Protein AF-A0Z1B6-F1 (afdb_monomer)

Mean predicted aligned error: 11.32 Å

Foldseek 3Di:
DFKAFLQRDTDPDDADPADDLVDPPQDDDDPAREHEHEDPDLPDCSLLVSLLVCVVVVNPHAYEYEDDPDLQCQLVSVVSPHGIYDHDPVCNVVHDPCSSPVDPDDPDDDPDPPDPPPPDD

Solvent-accessible surface area (backbone atoms only — not comparable to full-atom values): 7306 Å² total; per-residue (Å²): 114,58,31,27,34,77,85,70,47,78,48,94,72,78,77,55,84,58,33,52,65,88,53,88,75,82,64,81,57,90,93,52,51,54,47,20,29,53,36,93,44,66,81,64,60,55,46,48,54,45,38,34,48,42,47,72,74,65,55,82,54,50,29,32,39,39,44,50,59,51,62,84,40,44,34,53,40,43,71,35,51,35,51,32,38,30,32,46,68,70,51,57,75,68,60,49,76,55,35,53,56,75,67,95,70,73,92,65,78,77,82,65,80,76,73,78,82,76,84,76,132

Secondary structure (DSSP, 8-state):
--EEETTS-EE-PPPPSPBPTT------BTTB-EEEEE-SSTT--HHHHHHHHHHHTT--SEEEEES---GGGHHHHHHHT-SEEE--HHHHHH--HHHHS--S--SS-------------

Structure (mmCIF, N/CA/C/O backbone):
data_AF-A0Z1B6-F1
#
_entry.id   AF-A0Z1B6-F1
#
loop_
_atom_site.group_PDB
_atom_site.id
_atom_site.type_symbol
_atom_site.label_atom_id
_atom_site.label_alt_id
_atom_site.label_comp_id
_atom_site.label_asym_id
_atom_site.label_entity_id
_atom_site.label_seq_id
_atom_site.pdbx_PDB_ins_code
_atom_site.Cartn_x
_atom_site.Cartn_y
_atom_site.Cartn_z
_atom_site.occupancy
_atom_site.B_iso_or_equiv
_atom_site.auth_seq_id
_atom_site.auth_comp_id
_atom_site.auth_asym_id
_atom_site.auth_atom_id
_atom_site.pdbx_PDB_model_num
ATOM 1 N N . MET A 1 1 ? 1.959 -4.709 -16.185 1.00 71.12 1 MET A N 1
ATOM 2 C CA . MET A 1 1 ? 2.433 -4.790 -14.794 1.00 71.12 1 MET A CA 1
ATOM 3 C C . MET A 1 1 ? 1.378 -5.551 -14.013 1.00 71.12 1 MET A C 1
ATOM 5 O O . MET A 1 1 ? 0.222 -5.142 -14.069 1.00 71.12 1 MET A O 1
ATOM 9 N N . PRO A 1 2 ? 1.691 -6.741 -13.479 1.00 78.31 2 PRO A N 1
ATOM 10 C CA . PRO A 1 2 ? 0.716 -7.546 -12.755 1.00 78.31 2 PRO A CA 1
ATOM 11 C C . PRO A 1 2 ? 0.403 -6.931 -11.387 1.00 78.31 2 PRO A C 1
ATOM 13 O O . PRO A 1 2 ? 1.296 -6.503 -10.660 1.00 78.31 2 PRO A O 1
ATOM 16 N N . LEU A 1 3 ? -0.879 -6.934 -11.034 1.00 81.94 3 LEU A N 1
ATOM 17 C CA . LEU A 1 3 ? -1.373 -6.592 -9.706 1.00 81.94 3 LEU A CA 1
ATOM 18 C C . LEU A 1 3 ? -1.516 -7.870 -8.889 1.00 81.94 3 LEU A C 1
ATOM 20 O O . LEU A 1 3 ? -2.170 -8.809 -9.343 1.00 81.94 3 LEU A O 1
ATOM 24 N N . ILE A 1 4 ? -0.931 -7.910 -7.698 1.00 84.75 4 ILE A N 1
ATOM 25 C CA . ILE A 1 4 ? -0.970 -9.077 -6.817 1.00 84.75 4 ILE A CA 1
ATOM 26 C C . ILE A 1 4 ? -1.719 -8.787 -5.526 1.00 84.75 4 ILE A C 1
ATOM 28 O O . ILE A 1 4 ? -1.669 -7.677 -5.000 1.00 84.75 4 ILE A O 1
ATOM 32 N N . ASN A 1 5 ? -2.380 -9.805 -4.988 1.00 85.06 5 ASN A N 1
ATOM 33 C CA . ASN A 1 5 ? -2.932 -9.757 -3.639 1.00 85.06 5 ASN A CA 1
ATOM 34 C C . ASN A 1 5 ? -1.934 -10.290 -2.593 1.00 85.06 5 ASN A C 1
ATOM 36 O O . ASN A 1 5 ? -0.850 -10.779 -2.924 1.00 85.06 5 ASN A O 1
ATOM 40 N N . SER A 1 6 ? -2.331 -10.257 -1.320 1.00 78.44 6 SER A N 1
ATOM 41 C CA . SER A 1 6 ? -1.533 -10.761 -0.189 1.00 78.44 6 SER A CA 1
ATOM 42 C C . SER A 1 6 ? -1.188 -12.255 -0.262 1.00 78.44 6 SER A C 1
ATOM 44 O O . SER A 1 6 ? -0.283 -12.715 0.431 1.00 78.44 6 SER A O 1
ATOM 46 N N . GLN A 1 7 ? -1.874 -13.020 -1.115 1.00 74.88 7 GLN A N 1
ATOM 47 C CA . GLN A 1 7 ? -1.604 -14.437 -1.367 1.00 74.88 7 GLN A CA 1
ATOM 48 C C . GLN A 1 7 ? -0.663 -14.659 -2.564 1.00 74.88 7 GLN A C 1
ATOM 50 O O . GLN A 1 7 ? -0.351 -15.806 -2.883 1.00 74.88 7 GLN A O 1
ATOM 55 N N . GLY A 1 8 ? -0.222 -13.593 -3.242 1.00 72.12 8 GLY A N 1
ATOM 56 C CA . GLY A 1 8 ? 0.595 -13.671 -4.455 1.00 72.12 8 GLY A CA 1
ATOM 57 C C . GLY A 1 8 ? -0.189 -14.053 -5.711 1.00 72.12 8 GLY A C 1
ATOM 58 O O . GLY A 1 8 ? 0.416 -14.364 -6.736 1.00 72.12 8 GLY A O 1
ATOM 59 N N . ALA A 1 9 ? -1.523 -14.051 -5.651 1.00 79.56 9 ALA A N 1
ATOM 60 C CA . ALA A 1 9 ? -2.360 -14.296 -6.816 1.00 79.56 9 ALA A CA 1
ATOM 61 C C . ALA A 1 9 ? -2.509 -13.011 -7.638 1.00 79.56 9 ALA A C 1
ATOM 63 O O . ALA A 1 9 ? -2.753 -11.936 -7.085 1.00 79.56 9 ALA A O 1
ATOM 64 N N . VAL A 1 10 ? -2.382 -13.142 -8.961 1.00 77.81 10 VAL A N 1
ATOM 65 C CA . VAL A 1 10 ? -2.592 -12.033 -9.895 1.00 77.81 10 VAL A CA 1
ATOM 66 C C . VAL A 1 10 ? -4.080 -11.723 -9.981 1.00 77.81 10 VAL A C 1
ATOM 68 O O . VAL A 1 10 ? -4.898 -12.607 -10.244 1.00 77.81 10 VAL A O 1
ATOM 71 N N . THR A 1 11 ? -4.419 -10.456 -9.800 1.00 75.62 11 THR A N 1
ATOM 72 C CA . THR A 1 11 ? -5.786 -9.955 -9.822 1.00 75.62 11 THR A CA 1
ATOM 73 C C . THR A 1 11 ? -6.001 -9.075 -11.052 1.00 75.62 11 THR A C 1
ATOM 75 O O . THR A 1 11 ? -5.206 -8.190 -11.348 1.00 75.62 11 THR A O 1
ATOM 78 N N . ALA A 1 12 ? -7.110 -9.296 -11.764 1.00 63.59 12 ALA A N 1
ATOM 79 C CA . ALA A 1 12 ? -7.487 -8.550 -12.969 1.00 63.59 12 ALA A CA 1
ATOM 80 C C . ALA A 1 12 ? -8.216 -7.222 -12.668 1.00 63.59 12 ALA A C 1
ATOM 82 O O . ALA A 1 12 ? -9.065 -6.789 -13.447 1.00 63.59 12 ALA A O 1
ATOM 83 N N . LEU A 1 13 ? -7.940 -6.596 -11.522 1.00 66.25 13 LEU A N 1
ATOM 84 C CA . LEU A 1 13 ? -8.517 -5.293 -11.195 1.00 66.25 13 LEU A CA 1
ATOM 85 C C . LEU A 1 13 ? -7.816 -4.217 -12.021 1.00 66.25 13 LEU A C 1
ATOM 87 O O . LEU A 1 13 ? -6.595 -4.199 -12.099 1.00 66.25 13 LEU A O 1
ATOM 91 N N . SER A 1 14 ? -8.577 -3.308 -12.623 1.00 62.56 14 SER A N 1
ATOM 92 C CA . SER A 1 14 ? -8.001 -2.059 -13.117 1.00 62.56 14 SER A CA 1
ATOM 93 C C . SER A 1 14 ? -7.895 -1.087 -11.945 1.00 62.56 14 SER A C 1
ATOM 95 O O . SER A 1 14 ? -8.906 -0.867 -11.272 1.00 62.56 14 SER A O 1
ATOM 97 N N . PRO A 1 15 ? -6.711 -0.511 -11.675 1.00 63.28 15 PRO A N 1
ATOM 98 C CA . PRO A 1 15 ? -6.607 0.524 -10.665 1.00 63.28 15 PRO A CA 1
ATOM 99 C C . PRO A 1 15 ? -7.427 1.741 -11.134 1.00 63.28 15 PRO A C 1
ATOM 101 O O . PRO A 1 15 ? -7.363 2.087 -12.319 1.00 63.28 15 PRO A O 1
ATOM 104 N N . PRO A 1 16 ? -8.225 2.378 -10.255 1.00 65.50 16 PRO A N 1
ATOM 105 C CA . PRO A 1 16 ? -8.771 3.701 -10.543 1.00 65.50 16 PRO A CA 1
ATOM 106 C C . PRO A 1 16 ? -7.625 4.708 -10.718 1.00 65.50 16 PRO A C 1
ATOM 108 O O . PRO A 1 16 ? -6.475 4.392 -10.407 1.00 65.50 16 PRO A O 1
ATOM 111 N N . ASP A 1 17 ? -7.939 5.909 -11.214 1.00 64.25 17 ASP A N 1
ATOM 112 C CA . ASP A 1 17 ? -6.967 7.002 -11.343 1.00 64.25 17 ASP A CA 1
ATOM 113 C C . ASP A 1 17 ? -6.177 7.131 -10.034 1.00 64.25 17 ASP A C 1
ATOM 115 O O . ASP A 1 17 ? -6.764 7.291 -8.959 1.00 64.25 17 ASP A O 1
ATOM 119 N N . ALA A 1 18 ? -4.868 6.882 -10.109 1.00 61.91 18 ALA A N 1
ATOM 120 C CA . ALA A 1 18 ? -4.049 6.742 -8.921 1.00 61.91 18 ALA A CA 1
ATOM 121 C C . ALA A 1 18 ? -3.975 8.097 -8.225 1.00 61.91 18 ALA A C 1
ATOM 123 O O . ALA A 1 18 ? -3.474 9.073 -8.779 1.00 61.91 18 ALA A O 1
ATOM 124 N N . LEU A 1 19 ? -4.494 8.146 -7.006 1.00 62.94 19 LEU A N 1
ATOM 125 C CA . LEU A 1 19 ? -4.521 9.349 -6.206 1.00 62.94 19 LEU A CA 1
ATOM 126 C C . LEU A 1 19 ? -3.115 9.610 -5.680 1.00 62.94 19 LEU A C 1
ATOM 128 O O . LEU A 1 19 ? -2.424 8.710 -5.181 1.00 62.94 19 LEU A O 1
ATOM 132 N N . ASP A 1 20 ? -2.697 10.865 -5.785 1.00 62.31 20 ASP A N 1
ATOM 133 C CA . ASP A 1 20 ? -1.491 11.316 -5.120 1.00 62.31 20 ASP A CA 1
ATOM 134 C C . ASP A 1 20 ? -1.701 11.190 -3.598 1.00 62.31 20 ASP A C 1
ATOM 136 O O . ASP A 1 20 ? -2.699 11.693 -3.080 1.00 62.31 20 ASP A O 1
ATOM 140 N N . PRO A 1 21 ? -0.797 10.540 -2.842 1.00 56.72 21 PRO A N 1
ATOM 141 C CA . PRO A 1 21 ? -0.984 10.315 -1.407 1.00 56.72 21 PRO A CA 1
ATOM 142 C C . PRO A 1 21 ? -1.013 11.613 -0.581 1.00 56.72 21 PRO A C 1
ATOM 144 O O . PRO A 1 21 ? -1.325 11.568 0.611 1.00 56.72 21 PRO A O 1
ATOM 147 N N . THR A 1 22 ? -0.662 12.760 -1.172 1.00 55.06 22 THR A N 1
ATOM 148 C CA . THR A 1 22 ? -0.787 14.086 -0.549 1.00 55.06 22 THR A CA 1
ATOM 149 C C . THR A 1 22 ? -2.132 14.756 -0.826 1.00 55.06 22 THR A C 1
ATOM 151 O O . THR A 1 22 ? -2.479 15.718 -0.138 1.00 55.06 22 THR A O 1
ATOM 154 N N . GLN A 1 23 ? -2.910 14.239 -1.780 1.00 54.69 23 GLN A N 1
ATOM 155 C CA . GLN A 1 23 ? -4.254 14.708 -2.084 1.00 54.69 23 GLN A CA 1
ATOM 156 C C . GLN A 1 23 ? -5.294 13.741 -1.516 1.00 54.69 23 GLN A C 1
ATOM 158 O O . GLN A 1 23 ? -5.369 12.570 -1.866 1.00 54.69 23 GLN A O 1
ATOM 163 N N . SER A 1 24 ? -6.134 14.244 -0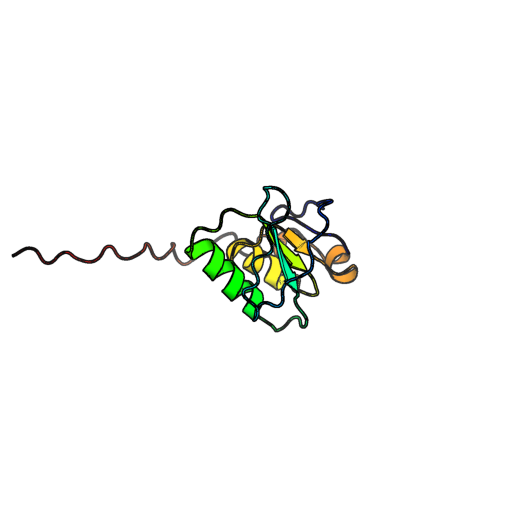.616 1.00 48.34 24 SER A N 1
ATOM 164 C CA . SER A 1 24 ? -7.210 13.476 0.023 1.00 48.34 24 SER A CA 1
ATOM 165 C C . SER A 1 24 ? -8.471 13.364 -0.851 1.00 48.34 24 SER A C 1
ATOM 167 O O . SER A 1 24 ? -9.580 13.268 -0.326 1.00 48.34 24 SER A O 1
ATOM 169 N N . ASP A 1 25 ? -8.326 13.401 -2.177 1.00 48.75 25 ASP A N 1
ATOM 170 C CA . ASP A 1 25 ? -9.447 13.433 -3.118 1.00 48.75 25 ASP A CA 1
ATOM 171 C C . ASP A 1 25 ? -10.101 12.052 -3.241 1.00 48.75 25 ASP A C 1
ATOM 173 O O . ASP A 1 25 ? -9.709 11.180 -4.011 1.00 48.75 25 ASP A O 1
ATOM 177 N N . MET A 1 26 ? -11.128 11.837 -2.425 1.00 51.31 26 MET A N 1
ATOM 178 C CA . MET A 1 26 ? -11.855 10.579 -2.339 1.00 51.31 26 MET A CA 1
ATOM 179 C C . MET A 1 26 ? -12.810 10.437 -3.538 1.00 51.31 26 MET A C 1
ATOM 181 O O . MET A 1 26 ? -13.943 10.920 -3.512 1.00 51.31 26 MET A O 1
ATOM 185 N N . THR A 1 27 ? -12.367 9.773 -4.609 1.00 49.06 27 THR A N 1
ATOM 186 C CA . THR A 1 27 ? -13.213 9.529 -5.791 1.00 49.06 27 THR A CA 1
ATOM 187 C C . THR A 1 27 ? -14.126 8.323 -5.550 1.00 49.06 27 THR A C 1
ATOM 189 O O . THR A 1 27 ? -13.667 7.193 -5.413 1.00 49.06 27 THR A O 1
ATOM 192 N N . SER A 1 28 ? -15.442 8.550 -5.491 1.00 43.53 28 SER A N 1
ATOM 193 C CA . SER A 1 28 ? -16.442 7.476 -5.390 1.00 43.53 28 SER A CA 1
ATOM 194 C C . SER A 1 28 ? -16.844 6.993 -6.786 1.00 43.53 28 SER A C 1
ATOM 196 O O . SER A 1 28 ? -17.513 7.724 -7.515 1.00 43.53 28 SER A O 1
ATOM 198 N N . VAL A 1 29 ? -16.476 5.762 -7.161 1.00 46.28 29 VAL A N 1
ATOM 199 C CA . VAL A 1 29 ? -16.934 5.123 -8.408 1.00 46.28 29 VAL A CA 1
ATOM 200 C C . VAL A 1 29 ? -17.865 3.953 -8.076 1.00 46.28 29 VAL A C 1
ATOM 202 O O . VAL A 1 29 ? -17.428 2.894 -7.647 1.00 46.28 29 VAL A O 1
ATOM 205 N N . GLY A 1 30 ? -19.169 4.141 -8.303 1.00 45.75 30 GLY A N 1
ATOM 206 C CA . GLY A 1 30 ? -20.110 3.036 -8.536 1.00 45.75 30 GLY A CA 1
ATOM 207 C C . GLY A 1 30 ? -20.393 2.062 -7.382 1.00 45.75 30 GLY A C 1
ATOM 208 O O . GLY A 1 30 ? -20.657 0.904 -7.672 1.00 45.75 30 GLY A O 1
ATOM 209 N N . ASP A 1 31 ? -20.398 2.515 -6.122 1.00 50.69 31 ASP A N 1
ATOM 210 C CA . ASP A 1 31 ? -20.709 1.719 -4.905 1.00 50.69 3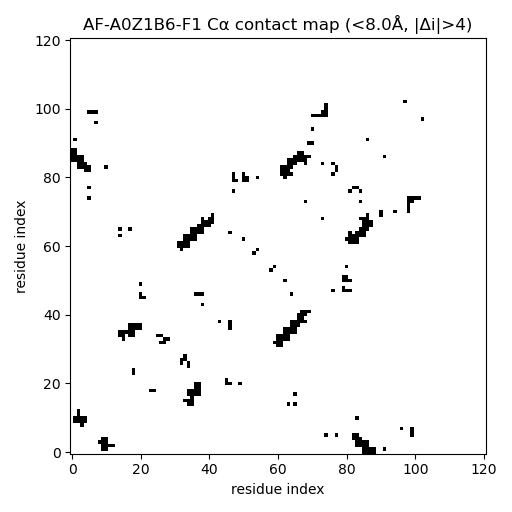1 ASP A CA 1
ATOM 211 C C . ASP A 1 31 ? -19.532 0.899 -4.328 1.00 50.69 31 ASP A C 1
ATOM 213 O O . ASP A 1 31 ? -19.614 0.391 -3.211 1.00 50.69 31 ASP A O 1
ATOM 217 N N . VAL A 1 32 ? -18.388 0.842 -5.021 1.00 55.12 32 VAL A N 1
ATOM 218 C CA . VAL A 1 32 ? -17.154 0.220 -4.511 1.00 55.12 32 VAL A CA 1
ATOM 219 C C . VAL A 1 32 ? -16.119 1.310 -4.251 1.00 55.12 32 VAL A C 1
ATOM 221 O O . VAL A 1 32 ? -15.587 1.918 -5.177 1.00 55.12 32 VAL A O 1
ATOM 224 N N . LEU A 1 33 ? -15.820 1.575 -2.976 1.00 70.88 33 LEU A N 1
ATOM 225 C CA . LEU A 1 33 ? -14.723 2.470 -2.617 1.00 70.88 33 LEU A CA 1
ATOM 226 C C . LEU A 1 33 ? -13.400 1.752 -2.917 1.00 70.88 33 LEU A C 1
ATOM 228 O O . LEU A 1 33 ? -13.016 0.812 -2.223 1.00 70.88 33 LEU A O 1
ATOM 232 N N . MET A 1 34 ? -12.728 2.190 -3.978 1.00 77.31 34 MET A N 1
ATOM 233 C CA . MET A 1 34 ? -11.383 1.771 -4.350 1.00 77.31 34 MET A CA 1
ATOM 234 C C . MET A 1 34 ? -10.476 2.991 -4.372 1.00 77.31 34 MET A C 1
ATOM 236 O O . MET A 1 34 ? -10.812 3.994 -4.998 1.00 77.31 34 MET A O 1
ATOM 240 N N . ILE A 1 35 ? -9.329 2.904 -3.707 1.00 81.88 35 ILE A N 1
ATOM 241 C CA . ILE A 1 35 ? -8.314 3.959 -3.709 1.00 81.88 35 ILE A CA 1
ATOM 242 C C . ILE A 1 35 ? -7.013 3.347 -4.207 1.00 81.88 35 ILE A C 1
ATOM 244 O O . ILE A 1 35 ? -6.490 2.413 -3.599 1.00 81.88 35 ILE A O 1
ATOM 248 N N . ALA A 1 36 ? -6.504 3.878 -5.315 1.00 84.31 36 ALA A N 1
ATOM 249 C CA . ALA A 1 36 ? -5.171 3.572 -5.802 1.00 84.31 36 ALA A CA 1
ATOM 250 C C . ALA A 1 36 ? -4.196 4.649 -5.326 1.00 84.31 36 ALA A C 1
ATOM 252 O O . ALA A 1 36 ? -4.481 5.832 -5.462 1.00 84.31 36 ALA A O 1
ATOM 253 N N . PHE A 1 37 ? -3.053 4.239 -4.790 1.00 84.00 37 PHE A N 1
ATOM 254 C CA . PHE A 1 37 ? -1.953 5.114 -4.411 1.00 84.00 37 PHE A CA 1
ATOM 255 C C . PHE A 1 37 ? -0.786 4.901 -5.367 1.00 84.00 37 PHE A C 1
ATOM 257 O O . PHE A 1 37 ? -0.286 3.780 -5.484 1.00 84.00 37 PHE A O 1
ATOM 264 N N . ALA A 1 38 ? -0.343 5.971 -6.025 1.00 82.69 38 ALA A N 1
ATOM 265 C CA . ALA A 1 38 ? 0.844 5.933 -6.871 1.00 82.69 38 ALA A CA 1
ATOM 266 C C . ALA A 1 38 ? 2.125 6.022 -6.028 1.00 82.69 38 ALA A C 1
ATOM 268 O O . ALA A 1 38 ? 2.291 6.922 -5.203 1.00 82.69 38 ALA A O 1
ATOM 269 N N . PHE A 1 39 ? 3.056 5.106 -6.271 1.00 76.31 39 PHE A N 1
ATOM 270 C CA . PHE A 1 39 ? 4.416 5.137 -5.757 1.00 76.31 39 PHE A CA 1
ATOM 271 C C . PHE A 1 39 ? 5.326 5.708 -6.847 1.00 76.31 39 PHE A C 1
ATOM 273 O O . PHE A 1 39 ? 5.750 4.987 -7.741 1.00 76.31 39 PHE A O 1
ATOM 280 N N . ASP A 1 40 ? 5.636 7.004 -6.792 1.00 71.62 40 ASP A N 1
ATOM 281 C CA . ASP A 1 40 ? 6.546 7.636 -7.767 1.00 71.62 40 ASP A CA 1
ATOM 282 C C . ASP A 1 40 ? 8.006 7.176 -7.580 1.00 71.62 40 ASP A C 1
ATOM 284 O O . ASP A 1 40 ? 8.803 7.123 -8.514 1.00 71.62 40 ASP A O 1
ATOM 288 N N . SER A 1 41 ? 8.367 6.785 -6.355 1.00 66.94 41 SER A N 1
ATOM 289 C CA . SER A 1 41 ? 9.697 6.278 -6.027 1.00 66.94 41 SER A CA 1
ATOM 290 C C . SER A 1 41 ? 9.643 5.171 -4.974 1.00 66.94 41 SER A C 1
ATOM 292 O O . SER A 1 41 ? 8.886 5.282 -4.008 1.00 66.94 41 SER A O 1
ATOM 294 N N . PRO A 1 42 ? 10.533 4.164 -5.058 1.00 58.81 42 PRO A N 1
ATOM 295 C CA . PRO A 1 42 ? 10.569 3.028 -4.133 1.00 58.81 42 PRO A CA 1
ATOM 296 C C . PRO A 1 42 ? 10.923 3.410 -2.692 1.00 58.81 42 PRO A C 1
ATOM 298 O O . PRO A 1 42 ? 10.882 2.570 -1.803 1.00 58.81 42 PRO A O 1
ATOM 301 N N . VAL A 1 43 ? 11.307 4.662 -2.426 1.00 58.41 43 VAL A N 1
ATOM 302 C CA . VAL A 1 43 ? 11.627 5.168 -1.082 1.00 58.41 43 VAL A CA 1
ATOM 303 C C . VAL A 1 43 ? 10.431 5.882 -0.445 1.00 58.41 43 VAL A C 1
ATOM 305 O O . VAL A 1 43 ? 10.437 6.098 0.767 1.00 58.41 43 VAL A O 1
ATOM 308 N N . ASP A 1 44 ? 9.391 6.211 -1.211 1.00 66.38 44 ASP A N 1
ATOM 309 C CA . ASP A 1 44 ? 8.293 7.020 -0.701 1.00 66.38 44 ASP A CA 1
ATOM 310 C C . ASP A 1 44 ? 7.331 6.186 0.163 1.00 66.38 44 ASP A C 1
ATOM 312 O O . ASP A 1 44 ? 6.625 5.291 -0.296 1.00 66.38 44 ASP A O 1
ATOM 316 N N . GLY A 1 45 ? 7.359 6.448 1.471 1.00 71.31 45 GLY A N 1
ATOM 317 C CA . GLY A 1 45 ? 6.542 5.746 2.459 1.00 71.31 45 GLY A CA 1
ATOM 318 C C . GLY A 1 45 ? 5.164 6.372 2.704 1.00 71.31 45 GLY A C 1
ATOM 319 O O . GLY A 1 45 ? 4.444 5.928 3.607 1.00 71.31 45 GLY A O 1
ATOM 320 N N . LYS A 1 46 ? 4.796 7.432 1.971 1.00 77.81 46 LYS A N 1
ATOM 321 C CA . LYS A 1 46 ? 3.591 8.223 2.271 1.00 77.81 46 LYS A CA 1
ATOM 322 C C . LYS A 1 46 ? 2.326 7.423 2.001 1.00 77.81 46 LYS A C 1
ATOM 324 O O . LYS A 1 46 ? 1.422 7.446 2.829 1.00 77.81 46 LYS A O 1
ATOM 329 N N . ALA A 1 47 ? 2.305 6.647 0.920 1.00 82.19 47 ALA A N 1
ATOM 330 C CA . ALA A 1 47 ? 1.185 5.781 0.569 1.00 82.19 47 ALA A CA 1
ATOM 331 C C . ALA A 1 47 ? 0.885 4.728 1.658 1.00 82.19 47 ALA A C 1
ATOM 333 O O . ALA A 1 47 ? -0.278 4.495 1.976 1.00 82.19 47 ALA A O 1
ATOM 334 N N . PHE A 1 48 ? 1.905 4.160 2.320 1.00 82.56 48 PHE A N 1
ATOM 335 C CA . PHE A 1 48 ? 1.695 3.274 3.478 1.00 82.56 48 PHE A CA 1
ATOM 336 C C . PHE A 1 48 ? 1.065 3.992 4.666 1.00 82.56 48 PHE A C 1
ATOM 338 O O . PHE A 1 48 ? 0.165 3.451 5.306 1.00 82.56 48 PHE A O 1
ATOM 345 N N . SER A 1 49 ? 1.518 5.214 4.948 1.00 83.38 49 SER A N 1
ATOM 346 C CA . SER A 1 49 ? 0.964 6.017 6.041 1.00 83.38 49 SER A CA 1
ATOM 347 C C . SER A 1 49 ? -0.483 6.423 5.752 1.00 83.38 49 SER A C 1
ATOM 349 O O . SER A 1 49 ? -1.327 6.339 6.640 1.00 83.38 49 SER A O 1
ATOM 351 N N . ALA A 1 50 ? -0.782 6.801 4.507 1.00 83.25 50 ALA A N 1
ATOM 352 C CA . ALA A 1 50 ? -2.128 7.134 4.056 1.00 83.25 50 ALA A CA 1
ATOM 353 C C . ALA A 1 50 ? -3.068 5.921 4.128 1.00 83.25 50 ALA A C 1
ATOM 355 O 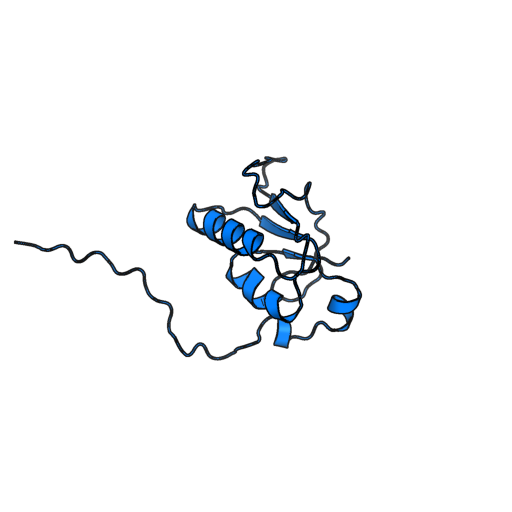O . ALA A 1 50 ? -4.163 6.027 4.675 1.00 83.25 50 ALA A O 1
ATOM 356 N N . ALA A 1 51 ? -2.623 4.749 3.666 1.00 85.25 51 ALA A N 1
ATOM 357 C CA . ALA A 1 51 ? -3.389 3.509 3.761 1.00 85.25 51 ALA A CA 1
ATOM 358 C C . ALA A 1 51 ? -3.689 3.124 5.218 1.00 85.25 51 ALA A C 1
ATOM 360 O O . ALA A 1 51 ? -4.836 2.824 5.555 1.00 85.25 51 ALA A O 1
ATOM 361 N N . ALA A 1 52 ? -2.683 3.191 6.094 1.00 84.94 52 ALA A N 1
ATOM 362 C CA . ALA A 1 52 ? -2.857 2.909 7.515 1.00 84.94 52 ALA A CA 1
ATOM 363 C C . ALA A 1 52 ? -3.829 3.896 8.182 1.00 84.94 52 ALA A C 1
ATOM 365 O O . ALA A 1 52 ? -4.660 3.479 8.989 1.00 84.94 52 ALA A O 1
ATOM 366 N N . LEU A 1 53 ? -3.759 5.184 7.825 1.00 84.12 53 LEU A N 1
ATOM 367 C CA . LEU A 1 53 ? -4.684 6.202 8.319 1.00 84.12 53 LEU A CA 1
ATOM 368 C C . LEU A 1 53 ? -6.117 5.919 7.857 1.00 84.12 53 LEU A C 1
ATOM 370 O O . LEU A 1 53 ? -7.008 5.856 8.696 1.00 84.12 53 LEU A O 1
ATOM 374 N N . LEU A 1 54 ? -6.330 5.641 6.567 1.00 83.62 54 LEU A N 1
ATOM 375 C CA . LEU A 1 54 ? -7.648 5.275 6.038 1.00 83.62 54 LEU A CA 1
ATOM 376 C C . LEU A 1 54 ? -8.229 4.058 6.766 1.00 83.62 54 LEU A C 1
ATOM 378 O O . LEU A 1 54 ? -9.386 4.077 7.188 1.00 83.62 54 LEU A O 1
ATOM 382 N N . ARG A 1 55 ? -7.428 3.005 6.974 1.00 83.94 55 ARG A N 1
ATOM 383 C CA . ARG A 1 55 ? -7.866 1.831 7.746 1.00 83.94 55 ARG A CA 1
ATOM 384 C C . ARG A 1 55 ? -8.197 2.188 9.197 1.00 83.94 55 ARG A C 1
ATOM 386 O O . ARG A 1 55 ? -9.188 1.682 9.719 1.00 83.94 55 ARG A O 1
ATOM 393 N N . ALA A 1 56 ? -7.417 3.063 9.833 1.00 83.19 56 ALA A N 1
ATOM 394 C CA . ALA A 1 56 ? -7.685 3.542 11.190 1.00 83.19 56 ALA A CA 1
ATOM 395 C C . ALA A 1 56 ? -8.973 4.383 11.279 1.00 83.19 56 ALA A C 1
ATOM 397 O O . ALA A 1 56 ? -9.680 4.301 12.283 1.00 83.19 56 ALA A O 1
ATOM 398 N N . GLU A 1 57 ? -9.313 5.127 10.225 1.00 82.62 57 GLU A N 1
ATOM 399 C CA . GLU A 1 57 ? -10.579 5.864 10.099 1.00 82.62 57 GLU A CA 1
ATOM 400 C C . GLU A 1 57 ? -11.781 4.962 9.756 1.00 82.62 57 GLU A C 1
ATOM 402 O O . GLU A 1 57 ? -12.916 5.430 9.691 1.00 82.62 57 GLU A O 1
ATOM 407 N N . GLY A 1 58 ? -11.565 3.651 9.596 1.00 81.62 58 GLY A N 1
ATOM 408 C CA . GLY A 1 58 ? -12.623 2.674 9.336 1.00 81.62 58 GLY A CA 1
ATOM 409 C C . GLY A 1 58 ? -12.931 2.466 7.854 1.00 81.62 58 GLY A C 1
ATOM 410 O O . GLY A 1 58 ? -13.993 1.943 7.515 1.00 81.62 58 GLY A O 1
ATOM 411 N N . TYR A 1 59 ? -12.016 2.845 6.960 1.00 81.62 59 TYR A N 1
ATOM 412 C CA . TYR A 1 59 ? -12.162 2.607 5.530 1.00 81.62 59 TYR A CA 1
ATOM 413 C C . TYR A 1 59 ? -12.160 1.102 5.209 1.00 81.62 59 TYR A C 1
ATOM 415 O O . TYR A 1 59 ? -11.155 0.396 5.349 1.00 81.62 59 TYR A O 1
ATOM 423 N N . GLY A 1 60 ? -13.313 0.611 4.754 1.00 79.75 60 GLY A N 1
ATOM 424 C CA . GLY A 1 60 ? -13.523 -0.782 4.346 1.00 79.75 60 GLY A CA 1
ATOM 425 C C . GLY A 1 60 ? -13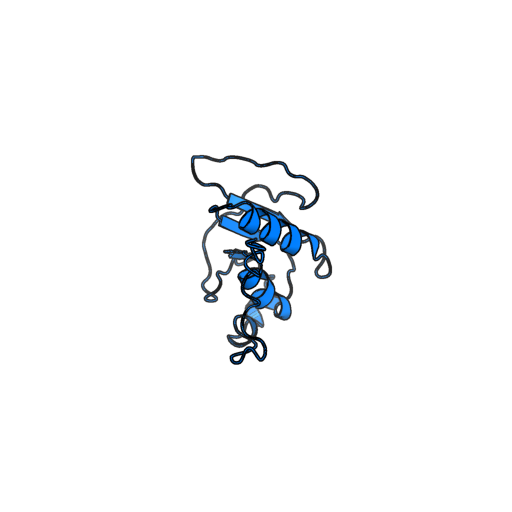.309 -1.049 2.855 1.00 79.75 60 GLY A C 1
ATOM 426 O O . GLY A 1 60 ? -13.493 -2.182 2.423 1.00 79.75 60 GLY A O 1
ATOM 427 N N . GLY A 1 61 ? -12.956 -0.027 2.073 1.00 83.94 61 GLY A N 1
ATOM 428 C CA . GLY A 1 61 ? -12.735 -0.158 0.637 1.00 83.94 61 GLY A CA 1
ATOM 429 C C . GLY A 1 61 ? -11.427 -0.869 0.279 1.00 83.94 61 GLY A C 1
ATOM 430 O O . GLY A 1 61 ? -10.596 -1.180 1.141 1.00 83.94 61 GLY A O 1
ATOM 431 N N . THR A 1 62 ? -11.232 -1.109 -1.014 1.00 85.19 62 THR A N 1
ATOM 432 C CA . THR A 1 62 ? -10.029 -1.767 -1.530 1.00 85.19 62 THR A CA 1
ATOM 433 C C . THR A 1 62 ? -8.925 -0.740 -1.759 1.00 85.19 62 THR A C 1
ATOM 435 O O . THR A 1 62 ? -9.109 0.246 -2.471 1.00 85.19 62 THR A O 1
ATOM 438 N N . LEU A 1 63 ? -7.759 -0.986 -1.165 1.00 87.25 63 LEU A N 1
ATOM 439 C CA . LEU A 1 63 ? -6.575 -0.148 -1.323 1.00 87.25 63 LEU A CA 1
ATOM 440 C C . LEU A 1 63 ? -5.600 -0.811 -2.292 1.00 87.25 63 LEU A C 1
ATOM 442 O O . LEU A 1 63 ? -5.205 -1.961 -2.084 1.00 87.25 63 LEU A O 1
ATOM 446 N N . ILE A 1 64 ? -5.218 -0.081 -3.332 1.00 86.25 64 ILE A N 1
ATOM 447 C CA . ILE A 1 64 ? -4.343 -0.550 -4.403 1.00 86.25 64 ILE A CA 1
ATOM 448 C C . ILE A 1 64 ? -3.064 0.287 -4.371 1.00 86.25 64 ILE A C 1
ATOM 450 O O . ILE A 1 64 ? -3.129 1.509 -4.344 1.00 86.25 64 ILE A O 1
ATOM 454 N N . GLY A 1 65 ? -1.895 -0.341 -4.348 1.00 87.69 65 GLY A N 1
ATOM 455 C CA . GLY A 1 65 ? -0.616 0.344 -4.528 1.00 87.69 65 GLY A CA 1
ATOM 456 C C . GLY A 1 65 ? -0.129 0.162 -5.955 1.00 87.69 65 GLY A C 1
ATOM 457 O O . GLY A 1 65 ? -0.017 -0.974 -6.393 1.00 87.69 65 GLY A O 1
ATOM 458 N N . VAL A 1 66 ? 0.139 1.241 -6.680 1.00 85.75 66 VAL A N 1
ATOM 459 C CA . VAL A 1 66 ? 0.558 1.219 -8.092 1.00 85.75 66 VAL A CA 1
ATOM 460 C C . VAL A 1 66 ? 1.973 1.783 -8.195 1.00 85.75 66 VAL A C 1
ATOM 462 O O . VAL A 1 66 ? 2.245 2.816 -7.591 1.00 85.75 66 VAL A O 1
ATOM 465 N N . GLY A 1 67 ? 2.873 1.144 -8.944 1.00 82.56 67 GLY A N 1
ATOM 466 C CA . GLY A 1 67 ? 4.272 1.568 -9.083 1.00 82.56 67 GLY A CA 1
ATOM 467 C C . GLY A 1 67 ? 5.313 0.677 -8.377 1.00 82.56 67 GLY A C 1
ATOM 468 O O . GLY A 1 67 ? 4.985 -0.389 -7.860 1.00 82.56 67 GLY A O 1
ATOM 469 N N . PRO A 1 68 ? 6.601 1.081 -8.378 1.00 80.62 68 PRO A N 1
ATOM 470 C CA . PRO A 1 68 ? 7.724 0.303 -7.847 1.00 80.62 68 PRO A CA 1
ATOM 471 C C . PRO A 1 68 ? 7.747 0.279 -6.311 1.00 80.62 68 PRO A C 1
ATOM 473 O O . PRO A 1 68 ? 8.468 1.045 -5.670 1.00 80.62 68 PRO A O 1
ATOM 476 N N . VAL A 1 69 ? 6.966 -0.615 -5.707 1.00 79.12 69 VAL A N 1
ATOM 477 C CA . VAL A 1 69 ? 6.884 -0.756 -4.244 1.00 79.12 69 VAL A CA 1
ATOM 478 C C . VAL A 1 69 ? 8.152 -1.385 -3.649 1.00 79.12 69 VAL A C 1
ATOM 480 O O . VAL A 1 69 ? 8.568 -1.000 -2.554 1.00 79.12 69 VAL A O 1
ATOM 483 N N . GLY A 1 70 ? 8.791 -2.322 -4.353 1.00 82.69 70 GLY A N 1
ATOM 484 C CA . GLY A 1 70 ? 9.896 -3.120 -3.825 1.00 82.69 70 GLY A CA 1
ATOM 485 C C . GLY A 1 70 ? 9.409 -4.436 -3.210 1.00 82.69 70 GLY A C 1
ATOM 486 O O . GLY A 1 70 ? 8.624 -4.428 -2.260 1.00 82.69 70 GLY A O 1
ATOM 487 N N . LEU A 1 71 ? 9.947 -5.569 -3.674 1.00 83.31 71 LEU A N 1
ATOM 488 C CA . LEU A 1 71 ? 9.639 -6.921 -3.171 1.00 83.31 71 LEU A CA 1
ATOM 489 C C . LEU A 1 71 ? 9.705 -7.071 -1.643 1.00 83.31 71 LEU A C 1
ATOM 491 O O . LEU A 1 71 ? 8.829 -7.689 -1.042 1.00 83.31 71 LEU A O 1
ATOM 495 N N . ASP A 1 72 ? 10.715 -6.481 -1.005 1.00 82.00 72 ASP A N 1
ATOM 496 C CA . ASP A 1 72 ? 10.904 -6.519 0.454 1.00 82.00 72 ASP A CA 1
ATOM 497 C C . ASP A 1 72 ? 9.767 -5.813 1.221 1.00 82.00 72 ASP A C 1
ATOM 499 O O . ASP A 1 72 ? 9.458 -6.138 2.368 1.00 82.00 72 ASP A O 1
ATOM 503 N N . ARG A 1 73 ? 9.089 -4.865 0.565 1.00 82.31 73 ARG A N 1
ATOM 504 C CA . ARG A 1 73 ? 8.050 -4.024 1.169 1.00 82.31 73 ARG A CA 1
ATOM 505 C C . ARG A 1 73 ? 6.638 -4.533 0.922 1.00 82.31 73 ARG A C 1
ATOM 507 O O . ARG A 1 73 ? 5.710 -3.999 1.527 1.00 82.31 73 ARG A O 1
ATOM 514 N N . LEU A 1 74 ? 6.459 -5.572 0.1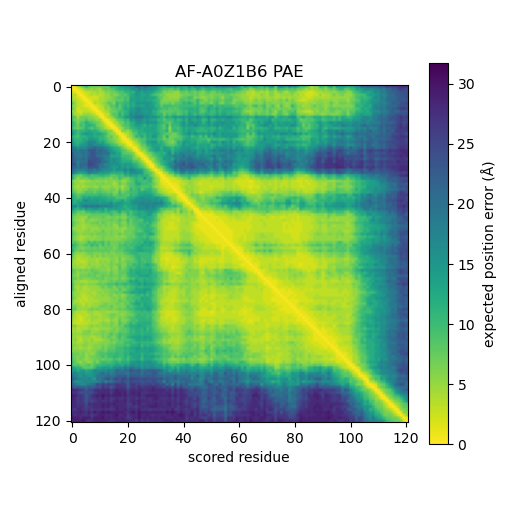07 1.00 84.69 74 LEU A N 1
ATOM 515 C CA . LEU A 1 74 ? 5.145 -6.164 -0.156 1.00 84.69 74 LEU A CA 1
ATOM 516 C C . LEU A 1 74 ? 4.453 -6.592 1.139 1.00 84.69 74 LEU A C 1
ATOM 518 O O . LEU A 1 74 ? 3.334 -6.165 1.420 1.00 84.69 74 LEU A O 1
ATOM 522 N N . ALA A 1 75 ? 5.150 -7.364 1.975 1.00 83.62 75 ALA A N 1
ATOM 523 C CA . ALA A 1 75 ? 4.627 -7.803 3.266 1.00 83.62 75 ALA A CA 1
ATOM 524 C C . ALA A 1 75 ? 4.252 -6.627 4.181 1.00 83.62 75 ALA A C 1
ATOM 526 O O . ALA A 1 75 ? 3.244 -6.675 4.891 1.00 83.62 75 ALA A O 1
ATOM 527 N N . TYR A 1 76 ? 5.043 -5.550 4.152 1.00 84.25 76 TYR A N 1
ATOM 528 C CA . TYR A 1 76 ? 4.731 -4.332 4.894 1.00 84.25 76 TYR A CA 1
ATOM 529 C C . TYR A 1 76 ? 3.484 -3.630 4.341 1.00 84.25 76 TYR A C 1
ATOM 531 O O . TYR A 1 76 ? 2.636 -3.213 5.125 1.00 84.25 76 TYR A O 1
ATOM 539 N N . GLY A 1 77 ? 3.324 -3.559 3.018 1.00 85.19 77 GLY A N 1
ATOM 540 C CA . GLY A 1 77 ? 2.147 -2.981 2.370 1.00 85.19 77 GLY A CA 1
ATOM 541 C C . GLY A 1 77 ? 0.852 -3.691 2.723 1.00 85.19 77 GLY A C 1
ATOM 542 O O . GLY A 1 77 ? -0.100 -3.045 3.169 1.00 85.19 77 GLY A O 1
ATOM 543 N N . PHE A 1 78 ? 0.837 -5.019 2.627 1.00 85.81 78 PHE A N 1
ATOM 544 C CA . PHE A 1 78 ? -0.329 -5.804 3.034 1.00 85.81 78 PHE A CA 1
ATOM 545 C C . PHE A 1 78 ? -0.656 -5.609 4.521 1.00 85.81 78 PHE A C 1
ATOM 547 O O . PHE A 1 78 ? -1.821 -5.481 4.892 1.00 85.81 78 PHE A O 1
ATOM 554 N N . ARG A 1 79 ? 0.366 -5.488 5.380 1.00 83.50 79 ARG A N 1
ATOM 555 C CA . ARG A 1 79 ? 0.177 -5.200 6.809 1.00 83.50 79 ARG A CA 1
ATOM 556 C C . ARG A 1 79 ? -0.319 -3.777 7.085 1.00 83.50 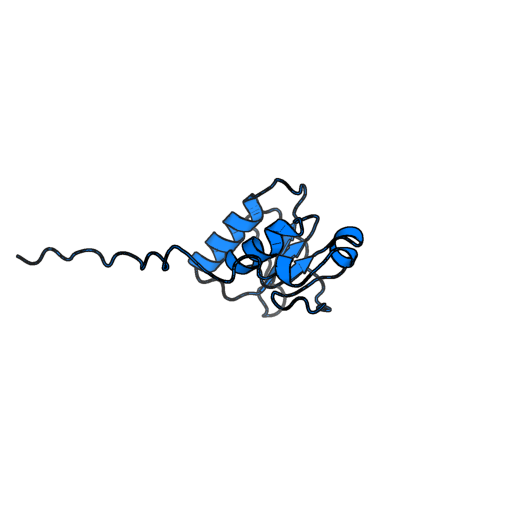79 ARG A C 1
ATOM 558 O O . ARG A 1 79 ? -1.070 -3.580 8.035 1.00 83.50 79 ARG A O 1
ATOM 565 N N . ALA A 1 80 ? 0.098 -2.795 6.289 1.00 85.06 80 ALA A N 1
ATOM 566 C CA . ALA A 1 80 ? -0.365 -1.413 6.400 1.00 85.06 80 ALA A CA 1
ATOM 567 C C . ALA A 1 80 ? -1.844 -1.264 6.008 1.00 85.06 80 ALA A C 1
ATOM 569 O O . ALA A 1 80 ? -2.505 -0.331 6.460 1.00 85.06 80 ALA A O 1
ATOM 570 N N . GLY A 1 81 ? -2.368 -2.196 5.205 1.00 85.25 81 GLY A N 1
ATOM 571 C CA . GLY A 1 81 ? -3.780 -2.255 4.836 1.00 85.25 81 GLY A CA 1
ATOM 572 C C . GLY A 1 81 ? -4.056 -2.269 3.337 1.00 85.25 81 GLY A C 1
ATOM 573 O O . GLY A 1 81 ? -5.231 -2.195 2.963 1.00 85.25 81 GLY A O 1
ATOM 574 N N . PHE A 1 82 ? -3.021 -2.354 2.495 1.00 88.06 82 PHE A N 1
ATOM 575 C CA . PHE A 1 82 ? -3.192 -2.572 1.060 1.00 88.06 82 PHE A CA 1
ATOM 576 C C . PHE A 1 82 ? -3.787 -3.948 0.791 1.00 88.06 82 PHE A C 1
ATOM 578 O O . PHE A 1 82 ? -3.400 -4.935 1.411 1.00 88.06 82 PHE A O 1
ATOM 585 N N . ASP A 1 83 ? -4.725 -4.000 -0.144 1.00 87.88 83 ASP A N 1
ATOM 586 C CA . ASP A 1 83 ? -5.340 -5.246 -0.593 1.00 87.88 83 ASP A CA 1
ATOM 587 C C . ASP A 1 83 ? -4.605 -5.792 -1.826 1.00 87.88 83 ASP A C 1
ATOM 589 O O . ASP A 1 83 ? -4.375 -6.996 -1.955 1.00 87.88 83 ASP A O 1
ATOM 593 N N . VAL A 1 84 ? -4.172 -4.875 -2.698 1.00 88.44 84 VAL A N 1
ATOM 594 C CA . VAL A 1 84 ? -3.517 -5.177 -3.970 1.00 88.44 84 VAL A CA 1
ATOM 595 C C . VAL A 1 84 ? -2.294 -4.285 -4.161 1.00 88.44 84 VAL A C 1
ATOM 597 O O . VAL A 1 84 ? -2.344 -3.093 -3.865 1.00 88.44 84 VAL A O 1
ATOM 600 N N . LEU A 1 85 ? -1.200 -4.845 -4.671 1.00 87.88 85 LEU A N 1
ATOM 601 C CA . LEU A 1 85 ? 0.028 -4.119 -4.995 1.00 87.88 85 LEU A CA 1
ATOM 602 C C . LEU A 1 85 ? 0.468 -4.448 -6.422 1.00 87.88 85 LEU A C 1
ATOM 604 O O . LEU A 1 85 ? 0.448 -5.605 -6.838 1.00 87.88 85 LEU A O 1
ATOM 608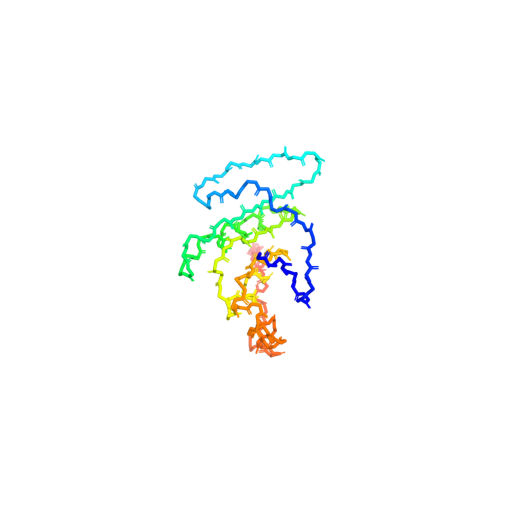 N N . GLU A 1 86 ? 0.849 -3.429 -7.177 1.00 87.06 86 GLU A N 1
ATOM 609 C CA . GLU A 1 86 ? 1.434 -3.565 -8.501 1.00 87.06 86 GLU A CA 1
ATOM 610 C C . GLU A 1 86 ? 2.907 -3.929 -8.375 1.00 87.06 86 GLU A C 1
ATOM 612 O O . GLU A 1 86 ? 3.638 -3.381 -7.550 1.00 87.06 86 GLU A O 1
ATOM 617 N N . LEU A 1 87 ? 3.328 -4.867 -9.213 1.00 84.06 87 LEU A N 1
ATOM 618 C CA . LEU A 1 87 ? 4.720 -5.246 -9.365 1.00 84.06 87 LEU A CA 1
ATOM 619 C C . LEU A 1 87 ? 5.207 -4.860 -10.749 1.00 84.06 87 LEU A C 1
ATOM 621 O O . LEU A 1 87 ? 4.509 -5.020 -11.761 1.00 84.06 87 LEU A O 1
ATOM 625 N N . THR A 1 88 ? 6.455 -4.415 -10.803 1.00 84.00 88 THR A N 1
ATOM 626 C CA . THR A 1 88 ? 7.170 -4.348 -12.075 1.00 84.00 88 THR A CA 1
ATOM 627 C C . THR A 1 88 ? 7.421 -5.762 -12.617 1.00 84.00 88 THR A C 1
ATOM 629 O O . THR A 1 88 ? 7.361 -6.745 -11.881 1.00 84.00 88 THR A O 1
ATOM 632 N N . ASP A 1 89 ? 7.680 -5.892 -13.922 1.00 83.50 89 ASP A N 1
ATOM 633 C CA . ASP A 1 89 ? 7.927 -7.209 -14.534 1.00 83.50 89 ASP A CA 1
ATOM 634 C C . ASP A 1 89 ? 9.149 -7.909 -13.909 1.00 83.50 89 ASP A C 1
ATOM 636 O O . ASP A 1 89 ? 9.109 -9.106 -13.639 1.00 83.50 89 ASP A O 1
ATOM 640 N N . ASP A 1 90 ? 10.192 -7.135 -13.587 1.00 84.62 90 ASP A N 1
ATOM 641 C CA . ASP A 1 90 ? 11.399 -7.623 -12.910 1.00 84.62 90 ASP A CA 1
ATOM 642 C C . ASP A 1 90 ? 11.084 -8.167 -11.510 1.00 84.62 90 ASP A C 1
ATOM 644 O O . ASP A 1 90 ? 11.453 -9.292 -11.168 1.00 84.62 90 ASP A O 1
ATOM 648 N N . GLU A 1 91 ? 10.309 -7.416 -10.725 1.00 83.44 91 GLU A N 1
ATOM 649 C CA . GLU A 1 91 ? 9.896 -7.860 -9.397 1.00 83.44 91 GLU A CA 1
ATOM 650 C C . GLU A 1 91 ? 8.982 -9.082 -9.461 1.00 83.44 91 GLU A C 1
ATOM 652 O O . GLU A 1 91 ? 9.125 -9.994 -8.654 1.00 83.44 91 GLU A O 1
ATOM 657 N N . TRP A 1 92 ? 8.072 -9.148 -10.434 1.00 84.75 92 TRP A N 1
ATOM 658 C CA . TRP A 1 92 ? 7.223 -10.321 -10.628 1.00 84.75 92 TRP A CA 1
ATOM 659 C C . TRP A 1 92 ? 8.048 -11.583 -10.908 1.00 84.75 92 TRP A C 1
ATOM 661 O O . TRP A 1 92 ? 7.769 -12.636 -10.334 1.00 84.75 92 TRP A O 1
ATOM 671 N N . GLN A 1 93 ? 9.096 -11.483 -11.729 1.00 84.94 93 GLN A N 1
ATOM 672 C CA . GLN A 1 93 ? 9.997 -12.607 -12.005 1.00 84.94 93 GLN A CA 1
ATOM 673 C C . GLN A 1 93 ? 10.817 -13.032 -10.778 1.00 84.94 93 GLN A C 1
ATOM 675 O O . GLN A 1 93 ? 11.167 -14.205 -10.642 1.00 84.94 93 GLN A O 1
ATOM 680 N N . GLN A 1 94 ? 11.116 -12.093 -9.881 1.00 85.25 94 GLN A N 1
ATOM 681 C CA . GLN A 1 94 ? 11.858 -12.334 -8.643 1.00 85.25 94 GLN A CA 1
ATOM 682 C C . GLN A 1 94 ? 10.952 -12.638 -7.437 1.00 85.25 94 GLN A C 1
ATOM 684 O O . GLN A 1 94 ? 11.455 -12.941 -6.347 1.00 85.25 94 GLN A O 1
ATOM 689 N N . LEU A 1 95 ? 9.625 -12.573 -7.605 1.00 83.75 95 LEU A N 1
ATOM 690 C CA . LEU A 1 95 ? 8.661 -12.807 -6.540 1.00 83.75 95 LEU A CA 1
ATOM 691 C C . LEU A 1 95 ? 8.818 -14.233 -6.008 1.00 83.75 95 LEU A C 1
ATOM 693 O O . LEU A 1 95 ? 8.844 -15.221 -6.736 1.00 83.75 95 LEU A O 1
ATOM 697 N N . GLN A 1 96 ? 8.892 -14.333 -4.689 1.00 83.81 96 GLN A N 1
ATOM 698 C CA . GLN A 1 96 ? 9.065 -15.583 -3.970 1.00 83.81 96 GLN A CA 1
ATOM 699 C C . GLN A 1 96 ? 8.133 -15.555 -2.762 1.00 83.81 96 GLN A C 1
ATOM 701 O O . GLN A 1 96 ? 7.841 -14.476 -2.240 1.00 83.81 96 GLN A O 1
ATOM 706 N N . PRO A 1 97 ? 7.681 -16.717 -2.267 1.00 79.50 97 PRO A N 1
ATOM 707 C CA . PRO A 1 97 ? 6.749 -16.777 -1.142 1.00 79.50 97 PRO A CA 1
ATOM 708 C C . PRO A 1 97 ? 7.281 -16.090 0.128 1.00 79.50 97 PRO A C 1
ATOM 710 O O . PRO A 1 97 ? 6.500 -15.554 0.911 1.00 79.50 97 PRO A O 1
ATOM 713 N N . HIS A 1 98 ? 8.605 -16.025 0.313 1.00 80.56 98 HIS A N 1
ATOM 714 C CA . HIS A 1 98 ? 9.213 -15.316 1.441 1.00 80.56 98 HIS A CA 1
ATOM 715 C C . HIS A 1 98 ? 9.067 -13.785 1.361 1.00 80.56 98 HIS A C 1
ATOM 717 O O . HIS A 1 98 ? 9.159 -13.126 2.388 1.00 80.56 98 HIS A O 1
ATOM 723 N N . HIS A 1 99 ? 8.822 -13.201 0.183 1.00 80.81 99 HIS A N 1
ATOM 724 C CA . HIS A 1 99 ? 8.573 -11.759 0.042 1.00 80.81 99 HIS A CA 1
ATOM 725 C C . HIS A 1 99 ? 7.186 -11.355 0.569 1.00 80.81 99 HIS A C 1
ATOM 727 O O . HIS A 1 99 ? 6.998 -10.242 1.052 1.00 80.81 99 HIS A O 1
ATOM 733 N N . LEU A 1 100 ? 6.215 -12.273 0.516 1.00 77.69 100 LEU A N 1
ATOM 734 C CA . LEU A 1 100 ? 4.851 -12.046 1.007 1.00 77.69 100 LEU A CA 1
ATOM 735 C C . LEU A 1 100 ? 4.732 -12.295 2.513 1.00 77.69 100 LEU A C 1
ATOM 737 O O . LEU A 1 100 ? 3.923 -11.665 3.188 1.00 77.69 100 LEU A O 1
ATOM 741 N N . SER A 1 101 ? 5.554 -13.202 3.044 1.00 73.06 101 SER A N 1
ATOM 742 C CA . SER A 1 101 ? 5.549 -13.569 4.459 1.00 73.06 101 SER A CA 1
ATOM 743 C C . SER A 1 101 ? 6.982 -13.768 4.984 1.00 73.06 101 SER A C 1
ATOM 745 O O . SER A 1 101 ? 7.389 -14.902 5.247 1.00 73.06 101 SER A O 1
ATOM 747 N N . PRO A 1 102 ? 7.768 -12.683 5.143 1.00 62.25 102 PRO A N 1
ATOM 748 C CA . PRO A 1 102 ? 9.198 -12.757 5.459 1.00 62.25 102 PRO A CA 1
ATOM 749 C C . PRO A 1 102 ? 9.500 -13.261 6.872 1.00 62.25 102 PRO A C 1
ATOM 751 O O . PRO A 1 102 ? 10.572 -13.815 7.107 1.00 62.25 102 PRO A O 1
ATOM 754 N N . PHE A 1 103 ? 8.567 -13.114 7.818 1.00 61.50 103 PHE A N 1
ATOM 755 C CA . PHE A 1 103 ? 8.782 -13.498 9.213 1.00 61.50 103 PHE A CA 1
ATOM 756 C C . PHE A 1 103 ? 7.635 -14.372 9.736 1.00 61.50 103 PHE A C 1
ATOM 758 O O . PHE A 1 103 ? 6.535 -13.866 9.938 1.00 61.50 103 PHE A O 1
ATOM 765 N N . PRO A 1 104 ? 7.873 -15.667 10.017 1.00 56.84 104 PRO A N 1
ATOM 766 C CA . PRO A 1 104 ? 6.875 -16.539 10.642 1.00 56.84 104 PRO A CA 1
ATOM 767 C C . PRO A 1 104 ? 6.719 -16.298 12.155 1.00 56.84 104 PRO A C 1
ATOM 769 O O . PRO A 1 104 ? 5.743 -16.742 12.755 1.00 56.84 104 PRO A O 1
ATOM 772 N N . HIS A 1 105 ? 7.667 -15.596 12.787 1.00 53.44 105 HIS A N 1
ATOM 773 C CA . HIS A 1 105 ? 7.677 -15.341 14.226 1.00 53.44 105 HIS A CA 1
ATOM 774 C C . HIS A 1 105 ? 7.698 -13.840 14.520 1.00 53.44 105 HIS A C 1
ATOM 776 O O . HIS A 1 105 ? 8.692 -13.156 14.281 1.00 53.44 105 HIS A O 1
ATOM 782 N N . HIS A 1 106 ? 6.610 -13.335 15.099 1.00 54.09 106 HIS A N 1
ATOM 783 C CA . HIS A 1 106 ? 6.570 -11.996 15.673 1.00 54.09 106 HIS A CA 1
ATOM 784 C C . HIS A 1 106 ? 7.123 -12.042 17.101 1.00 54.09 106 HIS A C 1
ATOM 786 O O . HIS A 1 106 ? 6.502 -12.609 17.996 1.00 54.09 106 HIS A O 1
ATOM 792 N N . TYR A 1 107 ? 8.296 -11.439 17.322 1.00 56.31 107 TYR A N 1
ATOM 793 C CA . TYR A 1 107 ? 8.902 -11.346 18.659 1.00 56.31 107 TYR A CA 1
ATOM 794 C C . TYR A 1 107 ? 8.106 -10.431 19.609 1.00 56.31 107 TYR A C 1
ATOM 796 O O . TYR A 1 107 ? 8.216 -10.550 20.826 1.00 56.31 107 TYR A O 1
ATOM 804 N N . GLN A 1 108 ? 7.271 -9.537 19.069 1.00 56.06 108 GLN A N 1
ATOM 805 C CA . GLN A 1 108 ? 6.381 -8.688 19.855 1.00 56.06 108 GLN A CA 1
ATOM 806 C C . GLN A 1 108 ? 4.915 -9.035 19.583 1.00 56.06 108 GLN A C 1
ATOM 808 O O . GLN A 1 108 ? 4.462 -8.858 18.449 1.00 56.06 108 GLN A O 1
ATOM 813 N N . PRO A 1 109 ? 4.158 -9.485 20.601 1.00 53.88 109 PRO A N 1
ATOM 814 C CA . PRO A 1 109 ? 2.711 -9.501 20.517 1.00 53.88 109 PRO A CA 1
ATOM 815 C C . PRO A 1 109 ? 2.217 -8.065 20.366 1.00 53.88 109 PRO A C 1
ATOM 817 O O . PRO A 1 109 ? 2.747 -7.128 20.965 1.00 53.88 109 PRO A O 1
ATOM 820 N N . GLU A 1 110 ? 1.208 -7.924 19.525 1.00 53.22 110 GLU A N 1
ATOM 821 C CA . GLU A 1 110 ? 0.548 -6.681 19.163 1.00 53.22 110 GLU A CA 1
ATOM 822 C C . GLU A 1 110 ? 0.261 -5.858 20.422 1.00 53.22 110 GLU A C 1
ATOM 824 O O . GLU A 1 110 ? -0.356 -6.346 21.377 1.00 53.22 110 GLU A O 1
ATOM 829 N N . THR A 1 111 ? 0.745 -4.615 20.452 1.00 51.53 111 THR A N 1
ATOM 830 C CA . THR A 1 111 ? 0.447 -3.670 21.524 1.00 51.53 111 THR A CA 1
ATOM 831 C C . THR A 1 111 ? -1.058 -3.432 21.509 1.00 51.53 111 THR A C 1
ATOM 833 O O . THR A 1 111 ? -1.569 -2.628 20.733 1.00 51.53 111 THR A O 1
ATOM 836 N N . ARG A 1 112 ? -1.789 -4.187 22.334 1.00 56.28 112 ARG A N 1
ATOM 837 C CA . ARG A 1 112 ? -3.210 -3.958 22.599 1.00 56.28 112 ARG A CA 1
ATOM 838 C C . ARG A 1 112 ? -3.386 -2.463 22.888 1.00 56.28 112 ARG A C 1
ATOM 840 O O . ARG A 1 112 ? -2.598 -1.941 23.682 1.00 56.28 112 ARG A O 1
ATOM 847 N N . PRO A 1 113 ? -4.378 -1.771 22.299 1.00 53.94 113 PRO A N 1
ATOM 848 C CA . PRO A 1 113 ? -4.651 -0.395 22.679 1.00 53.94 113 PRO A CA 1
ATOM 849 C C . PRO A 1 113 ? -4.893 -0.375 24.187 1.00 53.94 113 PRO A C 1
ATOM 851 O O . PRO A 1 113 ? -5.787 -1.051 24.701 1.00 53.94 113 PRO A O 1
ATOM 854 N N . SER A 1 114 ? -4.019 0.328 24.903 1.00 54.25 114 SER A N 1
ATOM 855 C CA . SER A 1 114 ? -4.079 0.476 26.348 1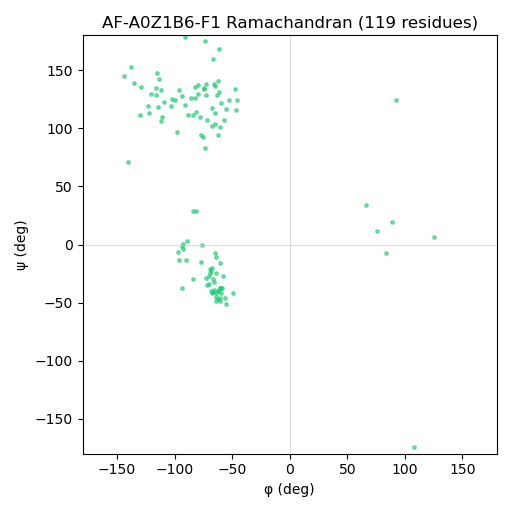.00 54.25 114 SER A CA 1
ATOM 856 C C . SER A 1 114 ? -5.440 1.061 26.705 1.00 54.25 114 SER A C 1
ATOM 858 O O . SER A 1 114 ? -5.704 2.235 26.449 1.00 54.25 114 SER A O 1
ATOM 860 N N . GLN A 1 115 ? -6.325 0.239 27.271 1.00 55.94 115 GLN A N 1
ATOM 861 C CA . GLN A 1 115 ? -7.584 0.705 27.837 1.00 55.94 115 GLN A CA 1
ATOM 862 C C . GLN A 1 115 ? -7.249 1.842 28.821 1.00 55.94 115 GLN A C 1
ATOM 864 O O . GLN A 1 115 ? -6.430 1.620 29.719 1.00 55.94 115 GLN A O 1
ATOM 869 N N . PRO A 1 116 ? -7.822 3.054 28.680 1.00 57.38 116 PRO A N 1
ATOM 870 C CA . PRO A 1 116 ? -7.528 4.133 29.610 1.00 57.38 116 PRO A CA 1
ATOM 871 C C . PRO A 1 116 ? -7.931 3.683 31.016 1.00 57.38 116 PRO A C 1
ATOM 873 O O . PRO A 1 116 ?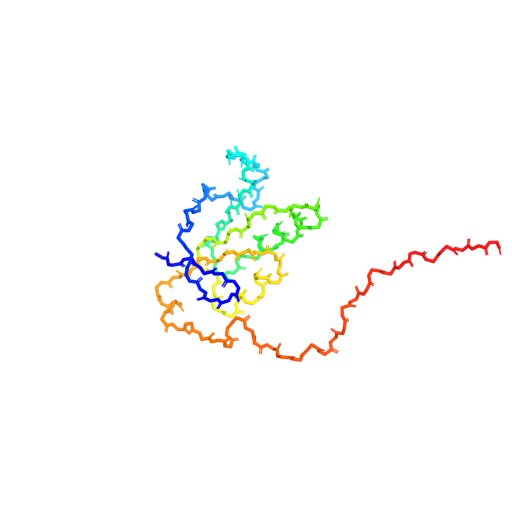 -9.082 3.301 31.249 1.00 57.38 116 PRO A O 1
ATOM 876 N N . LEU A 1 117 ? -6.966 3.690 31.940 1.00 58.69 117 LEU A N 1
ATOM 877 C CA . LEU A 1 117 ? -7.194 3.408 33.353 1.00 58.69 117 LEU A CA 1
ATOM 878 C C . LEU A 1 117 ? -8.182 4.445 33.889 1.00 58.69 117 LEU A C 1
ATOM 880 O O . LEU A 1 117 ? -7.824 5.590 34.165 1.00 58.69 117 LEU A O 1
ATOM 884 N N . LYS A 1 118 ? -9.446 4.038 34.019 1.00 56.31 118 LYS A N 1
ATOM 885 C CA . LYS A 1 118 ? -10.463 4.803 34.731 1.00 56.31 118 LYS A CA 1
ATOM 886 C C . LYS A 1 118 ? -10.022 4.835 36.194 1.00 56.31 118 LYS A C 1
ATOM 888 O O . LYS A 1 118 ? -10.110 3.825 36.885 1.00 56.31 118 LYS A O 1
ATOM 893 N N . LYS A 1 119 ? -9.484 5.967 36.649 1.00 54.56 119 LYS A N 1
ATOM 894 C CA . LYS A 1 119 ? -9.279 6.219 38.078 1.00 54.56 119 LYS A CA 1
ATOM 895 C C . LYS A 1 119 ? -10.665 6.342 38.709 1.00 54.56 119 LYS A C 1
ATOM 897 O O . LYS A 1 119 ? -11.335 7.353 38.522 1.00 54.56 119 LYS A O 1
ATOM 902 N N . SER A 1 120 ? -11.114 5.289 39.380 1.00 55.22 120 SER A N 1
ATOM 903 C CA . SER A 1 120 ? -12.288 5.338 40.245 1.00 55.22 120 SER A CA 1
ATOM 904 C C . SER A 1 120 ? -11.843 5.694 41.661 1.00 55.22 120 SER A C 1
ATOM 906 O O . SER A 1 120 ? -11.060 4.943 42.230 1.00 55.22 120 SER A O 1
ATOM 908 N N . ALA A 1 121 ? -12.395 6.819 42.135 1.00 47.69 121 ALA A N 1
ATOM 909 C CA . ALA A 1 121 ? -12.551 7.308 43.513 1.00 47.69 121 ALA A CA 1
ATOM 910 C C . ALA A 1 121 ? -11.300 7.396 44.402 1.00 47.69 121 ALA A C 1
ATOM 912 O O . ALA A 1 121 ? -10.793 6.351 44.858 1.00 47.69 121 ALA A O 1
#

Sequence (121 aa):
MPLINSQGAVTALSPPDALDPTQSDMTSVGDVLMIAFAFDSPVDGKAFSAAALLRAEGYGGTLIGVGPVGLDRLAYGFRAGFDVLELTDDEWQQLQPHHLSPFPHHYQPETRPSQPLKKSA

pLDDT: mean 72.53, std 13.35, range [43.53, 88.44]

Nearest PDB structures (foldseek):
  5urq-assembly1_C  TM=8.151E-01  e=3.247E-01  Campylobacter jejuni subsp. jejuni
  5urq-assembly2_E  TM=7.565E-01  e=4.512E-01  Campylobacter jejuni subsp. jejuni
  7qem-assembly1_A  TM=7.959E-01  e=8.712E-01  Escherichia coli
  2a7r-assembly1_C  TM=7.888E-01  e=9.937E-01  Homo sapiens
  7qbj-assembly2_C  TM=5.755E-01  e=3.704E-01  Escherichia coli

Radius of gyration: 16.39 Å; Cα contacts (8 Å, |Δi|>4): 178; chains: 1; bounding box: 33×32×58 Å